Protein AF-A0A261QD41-F1 (afdb_monomer)

Solvent-accessible surface area (backbone atoms only — not comparable to full-atom values): 5517 Å² total; per-residue (Å²): 138,84,75,52,75,64,58,49,49,51,52,51,53,51,52,53,52,51,60,64,46,54,80,79,50,56,74,68,60,43,53,49,51,52,48,50,48,42,26,74,73,70,63,44,74,58,45,73,46,68,43,69,49,98,86,73,41,80,40,83,72,47,71,39,83,55,60,69,65,60,52,55,51,45,37,61,70,62,51,54,56,51,56,62,60,60,67,67,72,79,117

Mean predicted aligned error: 7.79 Å

Structure (mmCIF, N/CA/C/O backbone):
data_AF-A0A261QD41-F1
#
_entry.id   AF-A0A261QD41-F1
#
loop_
_atom_site.group_PDB
_atom_site.id
_atom_site.type_symbol
_atom_site.label_atom_id
_atom_site.label_alt_id
_atom_site.label_comp_id
_atom_site.label_asym_id
_atom_site.label_entity_id
_atom_site.label_seq_id
_atom_site.pdbx_PDB_ins_code
_atom_site.Cartn_x
_atom_site.Cartn_y
_atom_site.Cartn_z
_atom_site.occupancy
_atom_site.B_iso_or_equiv
_atom_site.auth_seq_id
_atom_site.auth_comp_id
_atom_site.auth_asym_id
_atom_site.auth_atom_id
_atom_site.pdbx_PDB_model_num
ATOM 1 N N . MET A 1 1 ? -14.572 17.010 4.125 1.00 57.03 1 MET A N 1
ATOM 2 C CA . MET A 1 1 ? -14.772 16.050 5.227 1.00 57.03 1 MET A CA 1
ATOM 3 C C . MET A 1 1 ? -14.088 16.632 6.454 1.00 57.03 1 MET A C 1
ATOM 5 O O . MET A 1 1 ? -12.909 16.941 6.351 1.00 57.03 1 MET A O 1
ATOM 9 N N . GLN A 1 2 ? -14.817 16.913 7.535 1.00 75.12 2 GLN A N 1
ATOM 10 C CA . GLN A 1 2 ? -14.219 17.334 8.809 1.00 75.12 2 GLN A CA 1
ATOM 11 C C . GLN A 1 2 ? -14.128 16.098 9.698 1.00 75.12 2 GLN A C 1
ATOM 13 O O . GLN A 1 2 ? -15.150 15.460 9.925 1.00 75.12 2 GLN A O 1
ATOM 18 N N . LEU A 1 3 ? -12.917 15.765 10.143 1.00 75.44 3 LEU A N 1
ATOM 19 C CA . LEU A 1 3 ? -12.697 14.682 11.096 1.00 75.44 3 LEU A CA 1
ATOM 20 C C . LEU A 1 3 ? -13.247 15.090 12.462 1.00 75.44 3 LEU A C 1
ATOM 22 O O . LEU A 1 3 ? -13.109 16.242 12.888 1.00 75.44 3 LEU A O 1
ATOM 26 N N . THR A 1 4 ? -13.844 14.139 13.162 1.00 86.31 4 THR A N 1
ATOM 27 C CA . THR A 1 4 ? -14.146 14.271 14.581 1.00 86.31 4 THR A CA 1
ATOM 28 C 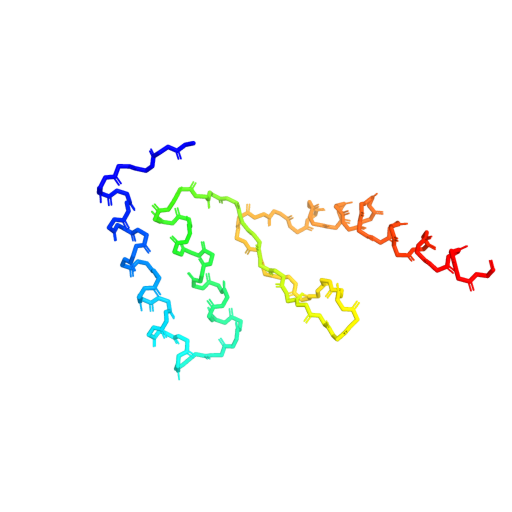C . THR A 1 4 ? -12.846 14.299 15.391 1.00 86.31 4 THR A C 1
ATOM 30 O O . THR A 1 4 ? -11.774 13.898 14.933 1.00 86.31 4 THR A O 1
ATOM 33 N N . LYS A 1 5 ? -12.926 14.779 16.636 1.00 86.56 5 LYS A N 1
ATOM 34 C CA . LYS A 1 5 ? -11.774 14.794 17.550 1.00 86.56 5 LYS A CA 1
ATOM 35 C C . LYS A 1 5 ? -11.216 13.385 17.804 1.00 86.56 5 LYS A C 1
ATOM 37 O O . LYS A 1 5 ? -10.013 13.233 17.978 1.00 86.56 5 LYS A O 1
ATOM 42 N N . GLU A 1 6 ? -12.094 12.389 17.839 1.00 85.69 6 GLU A N 1
ATOM 43 C CA . GLU A 1 6 ? -11.747 10.984 18.047 1.00 85.69 6 GLU A CA 1
ATOM 44 C C . GLU A 1 6 ? -11.021 10.412 16.826 1.00 85.69 6 GLU A C 1
ATOM 46 O O . GLU A 1 6 ? -9.919 9.892 16.961 1.00 85.69 6 GLU A O 1
ATOM 51 N N . GLU A 1 7 ? -11.550 10.631 15.621 1.00 80.19 7 GLU A N 1
ATOM 52 C CA . GLU A 1 7 ? -10.883 10.238 14.371 1.00 80.19 7 GLU A CA 1
ATOM 53 C C . GLU A 1 7 ? -9.507 10.903 14.223 1.00 80.19 7 GLU A C 1
ATOM 55 O O . GLU A 1 7 ? -8.540 10.256 13.828 1.00 80.19 7 GLU A O 1
ATOM 60 N N . TYR A 1 8 ? -9.383 12.183 14.592 1.00 85.06 8 TYR A N 1
ATOM 61 C CA . TYR A 1 8 ? -8.094 12.877 14.579 1.00 85.06 8 TYR A CA 1
ATOM 62 C C . TYR A 1 8 ? -7.083 12.237 15.539 1.00 85.06 8 TYR A C 1
ATOM 64 O O . TYR A 1 8 ? -5.910 12.090 15.199 1.00 85.06 8 TYR A O 1
ATOM 72 N N . TYR A 1 9 ? -7.532 11.848 16.734 1.00 87.62 9 TYR A N 1
ATOM 73 C CA . TYR A 1 9 ? -6.687 11.166 17.709 1.00 87.62 9 TYR A CA 1
ATOM 74 C C . TYR A 1 9 ? -6.217 9.802 17.191 1.00 87.62 9 TYR A C 1
ATOM 76 O O . TYR A 1 9 ? -5.030 9.502 17.268 1.00 87.62 9 TYR A O 1
ATOM 84 N N . HIS A 1 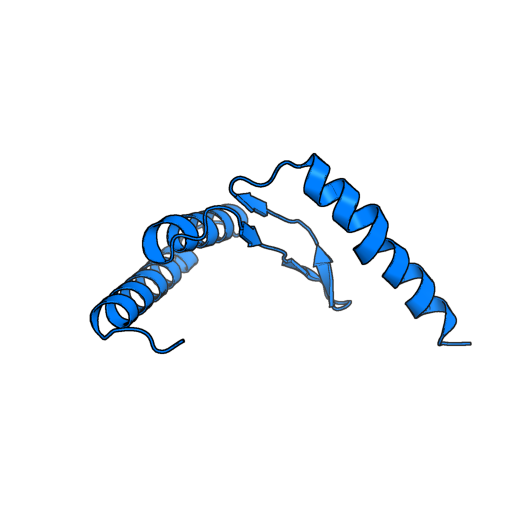10 ? -7.112 9.021 16.584 1.00 83.94 10 HIS A N 1
ATOM 85 C CA . HIS A 1 10 ? -6.763 7.736 15.979 1.00 83.94 10 HIS A CA 1
ATOM 86 C C . HIS A 1 10 ? -5.726 7.871 14.863 1.00 83.94 10 HIS A C 1
ATOM 88 O O . HIS A 1 10 ? -4.750 7.124 14.842 1.00 83.94 10 HIS A O 1
ATOM 94 N N . VAL A 1 11 ? -5.881 8.866 13.985 1.00 83.00 11 VAL A N 1
ATOM 95 C CA . VAL A 1 11 ? -4.884 9.167 12.948 1.00 83.00 11 VAL A CA 1
ATOM 96 C C . VAL A 1 11 ? -3.536 9.534 13.558 1.00 83.00 11 VAL A C 1
ATOM 98 O O . VAL A 1 11 ? -2.506 9.066 13.081 1.00 83.00 11 VAL A O 1
ATOM 101 N N . LEU A 1 12 ? -3.525 10.355 14.610 1.00 86.44 12 LEU A N 1
ATOM 102 C CA . LEU A 1 12 ? -2.285 10.743 15.275 1.00 86.44 12 LEU A CA 1
ATOM 103 C C . LEU A 1 12 ? -1.562 9.524 15.865 1.00 86.44 12 LEU A C 1
ATOM 105 O O . LEU A 1 12 ? -0.377 9.347 15.601 1.00 86.44 12 LEU A O 1
ATOM 109 N N . CYS A 1 13 ? -2.279 8.660 16.590 1.00 87.00 13 CYS A N 1
ATOM 110 C CA . CYS A 1 13 ? -1.711 7.434 17.153 1.00 87.00 13 CYS A CA 1
ATOM 111 C C . CYS A 1 13 ? -1.161 6.499 16.068 1.00 87.00 13 CYS A C 1
ATOM 113 O O . CYS A 1 13 ? -0.052 5.991 16.208 1.00 87.00 13 CYS A O 1
ATOM 115 N N . ALA A 1 14 ? -1.894 6.326 14.967 1.00 83.19 14 ALA A N 1
ATOM 116 C CA . ALA A 1 14 ? -1.455 5.542 13.816 1.00 83.19 14 ALA A CA 1
ATOM 117 C C . ALA A 1 14 ? -0.145 6.077 13.208 1.00 83.19 14 ALA A C 1
ATOM 119 O O . ALA A 1 14 ? 0.770 5.311 12.910 1.00 83.19 14 ALA A O 1
ATOM 120 N N . VAL A 1 15 ? -0.024 7.397 13.046 1.00 84.69 15 VAL A N 1
ATOM 121 C CA . VAL A 1 15 ? 1.194 8.028 12.513 1.00 84.69 15 VAL A CA 1
ATOM 122 C C . VAL A 1 15 ? 2.377 7.864 13.471 1.00 84.69 15 VAL A C 1
ATOM 124 O O . VAL A 1 15 ? 3.485 7.566 13.023 1.00 84.69 15 VAL A O 1
ATOM 127 N N . GLU A 1 16 ? 2.162 8.035 14.777 1.00 86.00 16 GLU A N 1
ATOM 128 C CA . GLU A 1 16 ? 3.198 7.828 15.798 1.00 86.00 16 GLU A CA 1
ATOM 129 C C . GLU A 1 16 ? 3.683 6.372 15.832 1.00 86.00 16 GLU A C 1
ATOM 131 O O . GLU A 1 16 ? 4.891 6.119 15.879 1.00 86.00 16 GLU A O 1
ATOM 136 N N . GLU A 1 17 ? 2.760 5.412 15.746 1.00 83.44 17 GLU A N 1
ATOM 137 C CA . GLU A 1 17 ? 3.080 3.988 15.681 1.00 83.44 17 GLU A CA 1
ATOM 138 C C . GLU A 1 17 ? 3.941 3.670 14.452 1.00 83.44 17 GLU A C 1
ATOM 140 O O . GLU A 1 17 ? 5.018 3.086 14.594 1.00 83.44 17 GLU A O 1
ATOM 145 N N . LEU A 1 18 ? 3.530 4.120 13.263 1.00 84.50 18 LEU A N 1
ATOM 146 C CA . LEU A 1 18 ? 4.284 3.911 12.024 1.00 84.50 18 LEU A CA 1
ATOM 147 C C . LEU A 1 18 ? 5.690 4.522 12.097 1.00 84.50 18 LEU A C 1
ATOM 149 O O . LEU A 1 18 ? 6.669 3.864 11.738 1.00 84.50 18 LEU A O 1
ATOM 153 N N . ALA A 1 19 ? 5.821 5.740 12.629 1.00 83.25 19 ALA A N 1
ATOM 154 C CA . ALA A 1 19 ? 7.120 6.390 12.798 1.00 83.25 19 ALA A CA 1
ATOM 155 C C . ALA A 1 19 ? 8.057 5.589 13.722 1.00 83.25 19 ALA A C 1
ATOM 157 O O . ALA A 1 19 ? 9.258 5.496 13.463 1.00 83.25 19 ALA A O 1
ATOM 158 N N . SER A 1 20 ? 7.515 4.969 14.776 1.00 81.00 20 SER A N 1
ATOM 159 C CA . SER A 1 20 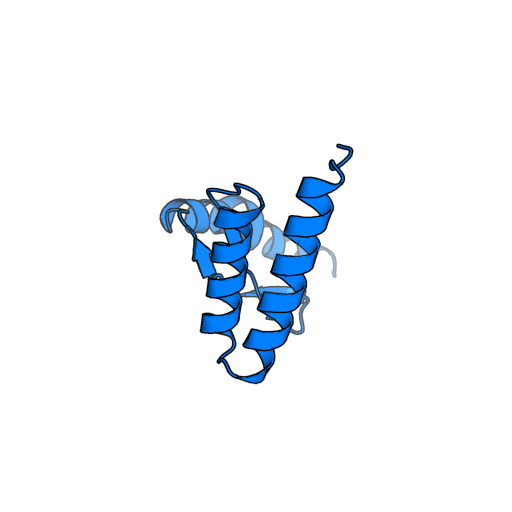? 8.300 4.132 15.690 1.00 81.00 20 SER A CA 1
ATOM 160 C C . SER A 1 20 ? 8.788 2.828 15.040 1.00 81.00 20 SER A C 1
ATOM 162 O O . SER A 1 20 ? 9.917 2.395 15.292 1.00 81.00 20 SER A O 1
ATOM 164 N N . LYS A 1 21 ? 7.975 2.224 14.161 1.00 75.25 21 LYS A N 1
ATOM 165 C CA . LYS A 1 21 ? 8.306 0.976 13.455 1.00 75.25 21 LYS A CA 1
ATOM 166 C C . LYS A 1 21 ? 9.286 1.187 12.302 1.00 75.25 21 LYS A C 1
ATOM 168 O O . LYS A 1 21 ? 10.116 0.313 12.042 1.00 75.25 21 LYS A O 1
ATOM 173 N N . GLN A 1 22 ? 9.272 2.364 11.671 1.00 75.94 22 GLN A N 1
ATOM 174 C CA . GLN A 1 22 ? 10.192 2.715 10.583 1.00 75.94 22 GLN A CA 1
ATOM 175 C C . GLN A 1 22 ? 11.672 2.542 10.970 1.00 75.94 22 GLN A C 1
ATOM 177 O O . GLN A 1 22 ? 12.492 2.174 10.133 1.00 75.94 22 GLN A O 1
ATOM 182 N N . MET A 1 23 ? 12.037 2.792 12.232 1.00 68.31 23 MET A N 1
ATOM 183 C CA . MET A 1 23 ? 13.438 2.738 12.671 1.00 68.31 23 MET A CA 1
ATOM 184 C C . MET A 1 23 ? 14.007 1.312 12.775 1.00 68.31 23 MET A C 1
ATOM 186 O O . MET A 1 23 ? 15.222 1.168 12.893 1.00 68.31 23 MET A O 1
ATOM 190 N N . ASN A 1 24 ? 13.165 0.270 12.732 1.00 71.06 24 ASN A N 1
ATOM 191 C CA . ASN A 1 24 ? 13.558 -1.108 13.056 1.00 71.06 24 ASN A CA 1
ATOM 192 C C . ASN A 1 24 ? 13.166 -2.157 11.999 1.00 71.06 24 ASN A C 1
ATOM 194 O O . ASN A 1 24 ? 13.382 -3.347 12.226 1.00 71.06 24 ASN A O 1
ATOM 198 N N . THR A 1 25 ? 12.587 -1.752 10.868 1.00 77.06 25 THR A N 1
ATOM 199 C CA . THR A 1 25 ? 12.030 -2.667 9.857 1.00 77.06 25 THR A CA 1
ATOM 200 C C . THR A 1 25 ? 12.636 -2.415 8.477 1.00 77.06 25 THR A C 1
ATOM 202 O O . THR A 1 25 ? 13.137 -1.327 8.187 1.00 77.06 25 THR A O 1
ATOM 205 N N . ASP A 1 26 ? 12.639 -3.431 7.611 1.00 88.81 26 ASP A N 1
ATOM 206 C CA . ASP A 1 26 ? 12.946 -3.213 6.199 1.00 88.81 26 ASP A CA 1
ATOM 207 C C . ASP A 1 26 ? 11.811 -2.453 5.500 1.00 88.81 26 ASP A C 1
ATOM 209 O O . ASP A 1 26 ? 10.662 -2.424 5.946 1.00 88.81 26 ASP A O 1
ATOM 213 N N . ILE A 1 27 ? 12.143 -1.851 4.359 1.00 88.06 27 ILE A N 1
ATOM 214 C CA . ILE A 1 27 ? 11.238 -0.968 3.626 1.00 88.06 27 ILE A CA 1
ATOM 215 C C . ILE A 1 27 ? 9.927 -1.645 3.204 1.00 88.06 27 ILE A C 1
ATOM 217 O O . ILE A 1 27 ? 8.894 -0.982 3.188 1.00 88.06 27 ILE A O 1
ATOM 221 N N . ASN A 1 28 ? 9.927 -2.939 2.873 1.00 91.06 28 ASN A N 1
ATOM 222 C CA . ASN A 1 28 ? 8.714 -3.618 2.411 1.00 91.06 28 ASN A CA 1
ATOM 223 C C . ASN A 1 28 ? 7.799 -3.985 3.578 1.00 91.06 28 ASN A C 1
ATOM 225 O O . ASN A 1 28 ? 6.582 -3.821 3.465 1.00 91.06 28 ASN A O 1
ATOM 229 N N . ASN A 1 29 ? 8.374 -4.399 4.707 1.00 90.69 29 ASN A N 1
ATOM 230 C CA . ASN A 1 29 ? 7.616 -4.602 5.936 1.00 90.69 29 ASN A CA 1
ATOM 231 C C . ASN A 1 29 ? 6.992 -3.290 6.419 1.00 90.69 29 ASN A C 1
ATOM 233 O O . ASN A 1 29 ? 5.779 -3.243 6.606 1.00 90.69 29 ASN A O 1
ATOM 237 N N . TYR A 1 30 ? 7.760 -2.196 6.471 1.00 90.94 30 TYR A N 1
ATOM 238 C CA . TYR A 1 30 ? 7.223 -0.876 6.821 1.00 90.94 30 TYR A CA 1
ATOM 239 C C . TYR A 1 30 ? 6.043 -0.467 5.926 1.00 90.94 30 TYR A C 1
ATOM 241 O O . TYR A 1 30 ? 4.995 -0.039 6.400 1.00 90.94 30 TYR A O 1
ATOM 249 N N . ARG A 1 31 ? 6.183 -0.621 4.606 1.00 92.94 31 ARG A N 1
ATOM 250 C CA . ARG A 1 31 ? 5.118 -0.280 3.648 1.00 92.94 31 ARG A CA 1
ATOM 251 C C . ARG A 1 31 ? 3.867 -1.136 3.830 1.00 92.94 31 ARG A C 1
ATOM 253 O O . ARG A 1 31 ? 2.770 -0.623 3.638 1.00 92.94 31 ARG A O 1
ATOM 260 N N . THR A 1 32 ? 4.029 -2.407 4.189 1.00 93.00 32 THR A N 1
ATOM 261 C CA . THR A 1 32 ? 2.907 -3.310 4.483 1.00 93.00 32 THR A CA 1
ATOM 262 C C . THR A 1 32 ? 2.169 -2.844 5.734 1.00 93.00 32 THR A C 1
ATOM 264 O O . THR A 1 32 ? 0.958 -2.645 5.679 1.00 93.00 32 THR A O 1
ATOM 267 N N . GLU A 1 33 ? 2.900 -2.533 6.806 1.00 90.88 33 GLU A N 1
ATOM 268 C CA . GLU A 1 33 ? 2.328 -1.999 8.047 1.00 90.88 33 GLU A CA 1
ATOM 269 C C . GLU A 1 33 ? 1.580 -0.678 7.819 1.00 90.88 33 GLU A C 1
ATOM 271 O O . GLU A 1 33 ? 0.507 -0.471 8.380 1.00 90.88 33 GLU A O 1
ATOM 276 N N . VAL A 1 34 ? 2.095 0.212 6.959 1.00 91.12 34 VAL A N 1
ATOM 277 C CA . VAL A 1 34 ? 1.376 1.441 6.578 1.00 91.12 34 VAL A CA 1
ATOM 278 C C . VAL A 1 34 ? 0.007 1.107 5.986 1.00 91.12 34 VAL A C 1
ATOM 280 O O . VAL A 1 34 ? -0.989 1.720 6.368 1.00 91.12 34 VAL A O 1
ATOM 283 N N . LEU A 1 35 ? -0.066 0.153 5.055 1.00 93.12 35 LEU A N 1
ATOM 284 C CA . LEU A 1 35 ? -1.336 -0.220 4.433 1.00 93.12 35 LEU A CA 1
ATOM 285 C C . LEU A 1 35 ? -2.299 -0.849 5.447 1.00 93.12 35 LEU A C 1
ATOM 287 O O . LEU A 1 35 ? -3.484 -0.512 5.433 1.00 93.12 35 LEU A O 1
ATOM 291 N N . GLU A 1 36 ? -1.798 -1.709 6.335 1.00 91.50 36 GLU A N 1
ATOM 292 C CA . GLU A 1 36 ? -2.583 -2.334 7.406 1.00 91.50 36 GLU A CA 1
ATOM 293 C C . GLU A 1 36 ? -3.170 -1.283 8.353 1.00 91.50 36 GLU A C 1
ATOM 295 O O . GLU A 1 36 ? -4.382 -1.250 8.560 1.00 91.50 36 GLU A O 1
ATOM 300 N N . VAL A 1 37 ? -2.353 -0.340 8.829 1.00 88.00 37 VAL A N 1
ATOM 301 C CA . VAL A 1 37 ? -2.799 0.747 9.712 1.00 88.00 37 VAL A CA 1
ATOM 302 C C . VAL A 1 37 ? -3.849 1.628 9.032 1.00 88.00 37 VAL A C 1
ATOM 304 O O . VAL A 1 37 ? -4.833 2.011 9.667 1.00 88.00 37 VAL A O 1
ATOM 307 N N . LEU A 1 38 ? -3.694 1.939 7.741 1.00 86.06 38 LEU A N 1
ATOM 308 C CA . LEU A 1 38 ? -4.708 2.680 6.981 1.00 86.06 38 LEU A CA 1
ATOM 309 C C . LEU A 1 38 ? -6.022 1.893 6.857 1.00 86.06 38 LEU A C 1
ATOM 311 O O . LEU A 1 38 ? -7.101 2.485 6.923 1.00 86.06 38 LEU A O 1
ATOM 315 N N . CYS A 1 39 ? -5.954 0.573 6.697 1.00 89.81 39 CYS A N 1
ATOM 316 C CA . CYS A 1 39 ? -7.136 -0.281 6.668 1.00 89.81 39 CYS A CA 1
ATOM 317 C C . CYS A 1 39 ? -7.838 -0.314 8.032 1.00 89.81 39 CYS A C 1
ATOM 319 O O . CYS A 1 39 ? -9.046 -0.096 8.102 1.00 89.81 39 CYS A O 1
ATOM 321 N N . GLU A 1 40 ? -7.094 -0.537 9.113 1.00 87.00 40 GLU A N 1
ATOM 322 C CA . GLU A 1 40 ? -7.635 -0.668 10.470 1.00 87.00 40 GLU A CA 1
ATOM 323 C C . GLU A 1 40 ? -8.143 0.663 11.037 1.00 87.00 40 GLU A C 1
ATOM 325 O O . GLU A 1 40 ? -9.214 0.716 11.639 1.00 87.00 40 GLU A O 1
ATOM 330 N N . THR A 1 41 ? -7.400 1.748 10.818 1.00 82.12 41 THR A N 1
ATOM 331 C CA . THR A 1 41 ? -7.674 3.056 11.434 1.00 82.12 41 THR A CA 1
ATOM 332 C C . THR A 1 41 ? -8.648 3.890 10.613 1.00 82.12 41 THR A C 1
ATOM 334 O O . THR A 1 41 ? -9.494 4.588 11.167 1.00 82.12 41 THR A O 1
ATOM 337 N N . LEU A 1 42 ? -8.516 3.854 9.283 1.00 79.81 42 LEU A N 1
ATOM 338 C CA . LEU A 1 42 ? -9.286 4.709 8.375 1.00 79.81 42 LEU A CA 1
ATOM 339 C C . LEU A 1 42 ? -10.328 3.936 7.560 1.00 79.81 42 LEU A C 1
ATOM 341 O O . LEU A 1 42 ? -11.088 4.546 6.808 1.00 79.81 42 LEU A O 1
ATOM 345 N N . GLY A 1 43 ? -10.385 2.609 7.699 1.00 84.00 43 GLY A N 1
ATOM 346 C CA . GLY A 1 43 ? -11.357 1.771 6.998 1.00 84.00 43 GLY A CA 1
ATOM 347 C C . GLY A 1 43 ? -11.086 1.628 5.499 1.00 84.00 43 GLY A C 1
ATOM 348 O O . GLY A 1 43 ? -11.977 1.207 4.758 1.00 84.00 43 GLY A O 1
ATOM 349 N N . PHE A 1 44 ? -9.885 1.976 5.021 1.00 86.81 44 PHE A N 1
ATOM 350 C CA . PHE A 1 44 ? -9.519 1.798 3.616 1.00 86.81 44 PHE A CA 1
ATOM 351 C C . PHE A 1 44 ? -9.274 0.320 3.314 1.00 86.81 44 PHE A C 1
ATOM 353 O O . PHE A 1 44 ? -8.164 -0.183 3.446 1.00 86.81 44 PHE A O 1
ATOM 360 N N . GLN A 1 45 ? -10.331 -0.371 2.888 1.00 92.69 45 GLN A N 1
ATOM 361 C CA . GLN A 1 45 ? -10.300 -1.819 2.668 1.00 92.69 45 GLN A CA 1
ATOM 362 C C . GLN A 1 45 ? -9.397 -2.256 1.515 1.00 92.69 45 GLN A C 1
ATOM 364 O O . GLN A 1 45 ? -8.983 -3.410 1.491 1.00 92.69 45 GLN A O 1
ATOM 369 N N . GLN A 1 46 ? -9.115 -1.359 0.569 1.00 94.75 46 GLN A N 1
ATOM 370 C CA . GLN A 1 46 ? -8.249 -1.594 -0.581 1.00 94.75 46 GLN A CA 1
ATOM 371 C C . GLN A 1 46 ? -7.270 -0.438 -0.702 1.00 94.75 46 GLN A C 1
ATOM 373 O O . GLN A 1 46 ? -7.676 0.724 -0.787 1.00 94.75 46 GLN A O 1
ATOM 378 N N . SER A 1 47 ? -5.982 -0.750 -0.713 1.00 94.31 47 SER A N 1
ATOM 379 C CA . SER A 1 47 ? -4.938 0.263 -0.757 1.00 94.31 47 SER A CA 1
ATOM 380 C C . SER A 1 47 ? -3.681 -0.276 -1.430 1.00 94.31 47 SER A C 1
ATOM 382 O O . SER A 1 47 ? -3.462 -1.483 -1.548 1.00 94.31 47 SER A O 1
ATOM 384 N N . LEU A 1 48 ? -2.870 0.645 -1.940 1.00 95.00 48 LEU A N 1
ATOM 385 C CA . LEU A 1 48 ? -1.602 0.337 -2.581 1.00 95.00 48 LEU A CA 1
ATOM 386 C C . LEU A 1 48 ? -0.551 1.352 -2.152 1.00 95.00 48 LEU A C 1
ATOM 388 O O . LEU A 1 48 ? -0.866 2.510 -1.870 1.00 95.00 48 LEU A O 1
ATOM 392 N N . PHE A 1 49 ? 0.700 0.914 -2.136 1.00 95.12 49 PHE A N 1
ATOM 393 C CA . PHE A 1 49 ? 1.852 1.756 -1.855 1.00 95.12 49 PHE A CA 1
ATOM 394 C C . PHE A 1 49 ? 2.824 1.633 -3.021 1.00 95.12 49 PHE A C 1
ATOM 396 O O . PHE A 1 49 ? 3.343 0.544 -3.246 1.00 95.12 49 PHE A O 1
ATOM 403 N N . TRP A 1 50 ? 3.132 2.727 -3.717 1.00 94.38 50 TRP A N 1
ATOM 404 C CA . TRP A 1 50 ? 4.210 2.776 -4.714 1.00 94.38 50 TRP A CA 1
ATOM 405 C C . TRP A 1 50 ? 5.461 3.432 -4.138 1.00 94.38 50 TRP A C 1
ATOM 407 O O . TRP A 1 50 ? 5.366 4.366 -3.342 1.00 94.38 50 TRP A O 1
ATOM 417 N N . LEU A 1 51 ? 6.629 2.978 -4.582 1.00 93.81 51 LEU A N 1
ATOM 418 C CA . LEU A 1 51 ? 7.847 3.773 -4.482 1.00 93.81 51 LEU A CA 1
ATOM 419 C C . LEU A 1 51 ? 7.958 4.699 -5.690 1.00 93.81 51 LEU A C 1
ATOM 421 O O . LEU A 1 51 ? 7.294 4.498 -6.705 1.00 93.81 51 LEU A O 1
ATOM 425 N N . VAL A 1 52 ? 8.798 5.720 -5.562 1.00 92.69 52 VAL A N 1
ATOM 426 C CA . VAL A 1 52 ? 9.103 6.656 -6.641 1.00 92.69 52 VAL A CA 1
ATOM 427 C C . VAL A 1 52 ? 10.594 6.569 -6.933 1.00 92.69 52 VAL A C 1
ATOM 429 O O . VAL A 1 52 ? 11.401 6.724 -6.018 1.00 92.69 52 VAL A O 1
ATOM 432 N N . ASP A 1 53 ? 10.949 6.306 -8.187 1.00 92.81 53 ASP A N 1
ATOM 433 C CA . ASP A 1 53 ? 12.340 6.290 -8.636 1.00 92.81 53 ASP A CA 1
ATOM 434 C C . ASP A 1 53 ? 12.881 7.708 -8.910 1.00 92.81 53 ASP A C 1
ATOM 436 O O . ASP A 1 53 ? 12.181 8.720 -8.797 1.00 92.81 53 ASP A O 1
ATOM 440 N N . GLU A 1 54 ? 14.151 7.796 -9.303 1.00 94.25 54 GLU A N 1
ATOM 441 C CA . GLU A 1 54 ? 14.820 9.067 -9.614 1.00 94.25 54 GLU A CA 1
ATOM 442 C C . GLU A 1 54 ? 14.176 9.823 -10.792 1.00 94.25 54 GLU A C 1
ATOM 444 O O . GLU A 1 54 ? 14.219 11.053 -10.851 1.00 94.25 54 GLU A O 1
ATOM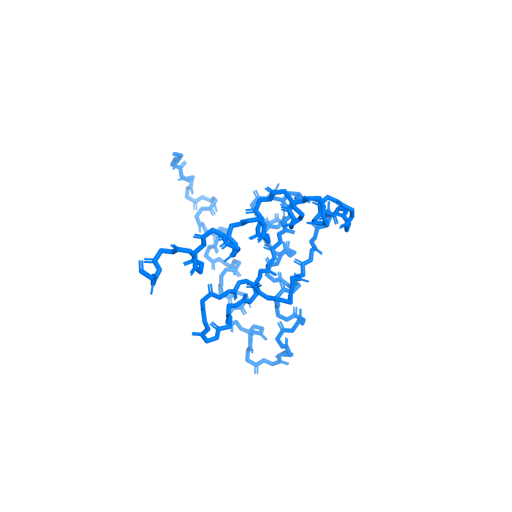 449 N N . ASN A 1 55 ? 13.508 9.102 -11.696 1.00 91.06 55 ASN A N 1
ATOM 450 C CA . ASN A 1 55 ? 12.787 9.646 -12.847 1.00 91.06 55 ASN A CA 1
ATOM 451 C C . ASN A 1 55 ? 11.330 10.006 -12.512 1.00 91.06 55 ASN A C 1
ATOM 453 O O . ASN A 1 55 ? 10.519 10.246 -13.415 1.00 91.06 55 ASN A O 1
ATOM 457 N N . LYS A 1 56 ? 10.986 10.045 -11.218 1.00 87.94 56 LYS A N 1
ATOM 458 C CA . LYS A 1 56 ? 9.636 10.293 -10.699 1.00 87.94 56 LYS A CA 1
ATOM 459 C C . LYS A 1 56 ? 8.609 9.263 -11.179 1.00 87.94 56 LYS A C 1
ATOM 461 O O . LYS A 1 56 ? 7.418 9.570 -11.261 1.00 87.94 56 LYS A O 1
ATOM 466 N N . GLN A 1 57 ? 9.057 8.055 -11.507 1.00 88.75 57 GLN A N 1
ATOM 467 C CA . GLN A 1 57 ? 8.199 6.950 -11.905 1.00 88.75 57 GLN A CA 1
ATOM 468 C C . GLN A 1 57 ? 7.801 6.122 -10.692 1.00 88.75 57 GLN A C 1
ATOM 470 O O . GLN A 1 57 ? 8.599 5.879 -9.793 1.00 88.75 57 GLN A O 1
ATOM 475 N N . LEU A 1 58 ? 6.552 5.669 -10.694 1.00 90.75 58 LEU A N 1
ATOM 476 C CA . LEU A 1 58 ? 6.031 4.719 -9.732 1.00 90.75 58 LEU A CA 1
ATOM 477 C C . LEU A 1 58 ? 6.645 3.342 -10.013 1.00 90.75 58 LEU A C 1
ATOM 479 O O . LEU A 1 58 ? 6.565 2.843 -11.140 1.00 90.75 58 LEU A O 1
ATOM 483 N N . ILE A 1 59 ? 7.265 2.752 -8.994 1.00 91.50 59 ILE A N 1
ATOM 484 C CA . ILE A 1 59 ? 7.915 1.438 -9.051 1.00 91.50 59 ILE A CA 1
ATOM 485 C C . ILE A 1 59 ? 7.592 0.584 -7.813 1.00 91.50 59 ILE A C 1
ATOM 487 O O . ILE A 1 59 ? 7.167 1.097 -6.774 1.00 91.50 59 ILE A O 1
ATOM 491 N N . ASP A 1 60 ? 7.792 -0.728 -7.945 1.00 93.12 60 ASP A N 1
ATOM 492 C CA . ASP A 1 60 ? 7.717 -1.739 -6.880 1.00 93.12 60 ASP A CA 1
ATOM 493 C C . ASP A 1 60 ? 6.469 -1.671 -5.987 1.00 93.12 60 ASP A C 1
ATOM 495 O O . ASP A 1 60 ? 6.613 -1.497 -4.780 1.00 93.12 60 ASP A O 1
ATOM 499 N N . PRO A 1 61 ? 5.242 -1.801 -6.516 1.00 94.50 61 PRO A N 1
ATOM 500 C CA . PRO A 1 61 ? 4.015 -1.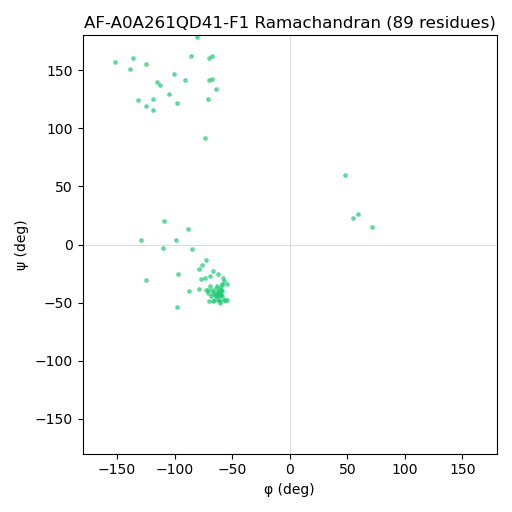647 -5.739 1.00 94.50 61 PRO A 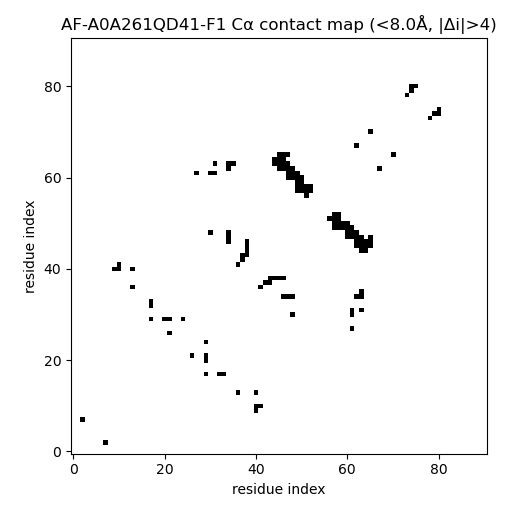CA 1
ATOM 501 C C . PRO A 1 61 ? 3.834 -2.759 -4.696 1.00 94.50 61 PRO A C 1
ATOM 503 O O . PRO A 1 61 ? 4.104 -3.927 -4.963 1.00 94.50 61 PRO A O 1
ATOM 506 N N . ILE A 1 62 ? 3.303 -2.400 -3.524 1.00 95.69 62 ILE A N 1
ATOM 507 C CA . ILE A 1 62 ? 2.747 -3.346 -2.543 1.00 95.69 62 ILE A CA 1
ATOM 508 C C . ILE A 1 62 ? 1.241 -3.112 -2.469 1.00 95.69 62 ILE A C 1
ATOM 510 O O . ILE A 1 62 ? 0.789 -1.964 -2.481 1.00 95.69 62 ILE A O 1
ATOM 514 N N . LEU A 1 63 ? 0.479 -4.202 -2.431 1.00 95.44 63 LEU A N 1
ATOM 515 C CA . LEU A 1 63 ? -0.978 -4.207 -2.492 1.00 95.44 63 LEU A CA 1
ATOM 516 C C . LEU A 1 63 ? -1.557 -4.746 -1.188 1.00 95.44 63 LEU A C 1
ATOM 518 O O . LEU A 1 63 ? -1.082 -5.757 -0.674 1.00 95.44 63 LEU A O 1
ATOM 522 N N . LEU A 1 64 ? -2.633 -4.122 -0.719 1.00 96.12 64 LEU A N 1
ATOM 523 C CA . LEU A 1 64 ? -3.487 -4.653 0.333 1.00 96.12 64 LEU A CA 1
ATOM 524 C C . LEU A 1 64 ? -4.898 -4.836 -0.229 1.00 96.12 64 LEU A C 1
ATOM 526 O O . LEU A 1 64 ? -5.551 -3.866 -0.618 1.00 96.12 64 LEU A O 1
ATOM 530 N N . ASN A 1 65 ? -5.351 -6.092 -0.288 1.00 94.56 65 ASN A N 1
ATOM 531 C CA . ASN A 1 65 ? -6.680 -6.503 -0.768 1.00 94.56 65 ASN A CA 1
ATOM 532 C C . ASN A 1 65 ? -7.055 -6.014 -2.183 1.00 94.56 65 ASN A C 1
ATOM 534 O O . ASN A 1 65 ? -8.236 -5.931 -2.527 1.00 94.56 65 ASN A O 1
ATOM 538 N N . ILE A 1 66 ? -6.061 -5.700 -3.013 1.00 94.94 66 ILE A N 1
ATOM 539 C CA . ILE A 1 66 ? -6.239 -5.419 -4.438 1.00 94.94 66 ILE A CA 1
ATOM 540 C C . ILE A 1 66 ? -5.752 -6.635 -5.216 1.00 94.94 66 ILE A C 1
ATOM 542 O O . ILE A 1 66 ? -4.640 -7.117 -5.002 1.00 94.94 66 ILE A O 1
ATOM 546 N N . GLU A 1 67 ? -6.581 -7.123 -6.134 1.00 94.12 67 GLU A N 1
ATOM 547 C CA . GLU A 1 67 ? -6.190 -8.198 -7.037 1.00 94.12 67 GLU A CA 1
ATOM 548 C C . GLU A 1 67 ? -5.056 -7.738 -7.959 1.00 94.12 67 GLU A C 1
ATOM 550 O O . GLU A 1 67 ? -5.122 -6.677 -8.582 1.00 94.12 67 GLU A O 1
ATOM 555 N N . GLU A 1 68 ? -4.026 -8.570 -8.103 1.00 90.31 68 GLU A N 1
ATOM 556 C CA . GLU A 1 68 ? -2.873 -8.273 -8.961 1.00 90.31 68 GLU A CA 1
ATOM 557 C C . GLU A 1 68 ? -3.291 -8.006 -10.421 1.00 90.31 68 GLU A C 1
ATOM 559 O O . GLU A 1 68 ? -2.679 -7.199 -11.122 1.00 90.31 68 GLU A O 1
ATOM 564 N N . GLN A 1 69 ? -4.369 -8.650 -10.881 1.00 93.75 69 GLN A N 1
ATOM 565 C CA . GLN A 1 69 ? -4.930 -8.440 -12.215 1.00 93.75 69 GLN A CA 1
ATOM 566 C C . GLN A 1 69 ? -5.428 -7.001 -12.417 1.00 93.75 69 GLN A C 1
ATOM 568 O O . GLN A 1 69 ? -5.161 -6.408 -13.462 1.00 93.75 69 GLN A O 1
ATOM 573 N N . THR A 1 70 ? -6.072 -6.413 -11.408 1.00 93.19 70 THR A N 1
ATOM 574 C CA . THR A 1 70 ? -6.541 -5.020 -11.439 1.00 93.19 70 THR A CA 1
ATOM 575 C C . THR A 1 70 ? -5.378 -4.052 -11.622 1.00 93.19 70 THR A C 1
ATOM 577 O O . THR A 1 70 ? -5.465 -3.114 -12.416 1.00 93.19 70 THR A O 1
ATOM 580 N N . LEU A 1 71 ? -4.257 -4.298 -10.936 1.00 92.00 71 LEU A N 1
ATOM 581 C CA . LEU A 1 71 ? -3.050 -3.492 -11.102 1.00 92.00 71 LEU A CA 1
ATOM 582 C C . LEU A 1 71 ? -2.476 -3.624 -12.521 1.00 92.00 71 LEU A C 1
ATOM 584 O O . LEU A 1 71 ? -2.157 -2.618 -13.147 1.00 92.00 71 LEU A O 1
ATOM 588 N N . LYS A 1 72 ? -2.407 -4.845 -13.064 1.00 91.25 72 LYS A N 1
ATOM 589 C CA . LYS A 1 72 ? -1.919 -5.092 -14.434 1.00 91.25 72 LYS A CA 1
ATOM 590 C C . LYS A 1 72 ? -2.756 -4.373 -15.490 1.00 91.25 72 LYS A C 1
ATOM 592 O O . LYS A 1 72 ? -2.215 -3.869 -16.474 1.00 91.25 72 LYS A O 1
ATOM 597 N N . GLU A 1 73 ? -4.071 -4.340 -15.311 1.00 93.25 73 GLU A N 1
ATOM 598 C CA . GLU A 1 73 ? -4.976 -3.602 -16.192 1.00 93.25 73 GLU A CA 1
ATOM 599 C C . GLU A 1 73 ? -4.784 -2.094 -16.057 1.00 93.25 73 GLU A C 1
ATOM 601 O O . GLU A 1 73 ? -4.669 -1.404 -17.072 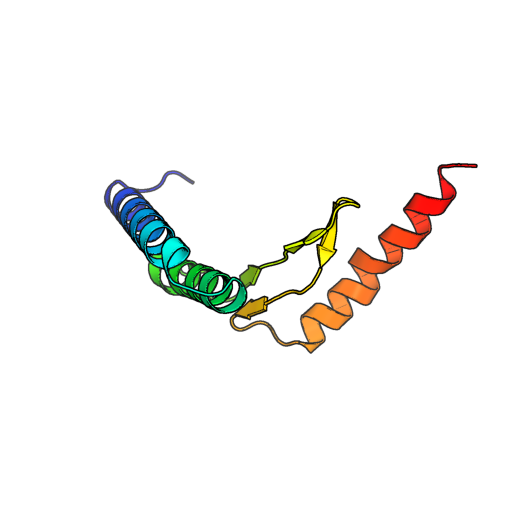1.00 93.25 73 GLU A O 1
ATOM 606 N N . TYR A 1 74 ? -4.673 -1.593 -14.823 1.00 90.38 74 TYR A N 1
ATOM 607 C CA . TYR A 1 74 ? -4.373 -0.187 -14.578 1.00 90.38 74 TYR A CA 1
ATOM 608 C C . TYR A 1 74 ? -3.071 0.234 -15.269 1.00 90.38 74 TYR A C 1
ATOM 610 O O . TYR A 1 74 ? -3.040 1.227 -16.004 1.00 90.38 74 TYR A O 1
ATOM 618 N N . ASP A 1 75 ? -2.018 -0.565 -15.103 1.00 89.19 75 ASP A N 1
ATOM 619 C CA . ASP A 1 75 ? -0.720 -0.286 -15.697 1.00 89.19 75 ASP A CA 1
ATOM 620 C C . ASP A 1 75 ? -0.789 -0.275 -17.223 1.00 89.19 75 ASP A C 1
ATOM 622 O O . ASP A 1 75 ? -0.264 0.640 -17.860 1.00 89.19 75 ASP A O 1
ATOM 626 N N . ARG A 1 76 ? -1.495 -1.246 -17.816 1.00 88.62 76 ARG A N 1
ATOM 627 C CA . ARG A 1 76 ? -1.660 -1.361 -19.269 1.00 88.62 76 ARG A CA 1
ATOM 628 C C . ARG A 1 76 ? -2.386 -0.172 -19.884 1.00 88.62 76 ARG A C 1
ATOM 630 O O . ARG A 1 76 ? -1.990 0.250 -20.963 1.00 88.62 76 ARG A O 1
ATOM 637 N N . TYR A 1 77 ? -3.463 0.302 -19.261 1.00 88.19 77 TYR A N 1
ATOM 638 C CA . TYR A 1 77 ? -4.358 1.284 -19.881 1.00 88.19 77 TYR A CA 1
ATOM 639 C C . TYR A 1 77 ? -4.080 2.728 -19.468 1.00 88.19 77 TYR A C 1
ATOM 641 O O . TYR A 1 77 ? -4.415 3.649 -20.212 1.00 88.19 77 TYR A O 1
ATOM 649 N N . PHE A 1 78 ? -3.496 2.947 -18.289 1.00 84.81 78 PHE A N 1
ATOM 650 C CA . PHE A 1 78 ? -3.396 4.289 -17.713 1.00 84.81 78 PHE A CA 1
ATOM 651 C C . PHE A 1 78 ? -1.974 4.705 -17.366 1.00 84.81 78 PHE A C 1
ATOM 653 O O . PHE A 1 78 ? -1.678 5.899 -17.434 1.00 84.81 78 PHE A O 1
ATOM 660 N N . TYR A 1 79 ? -1.094 3.771 -17.000 1.00 81.19 79 TYR A N 1
ATOM 661 C CA . TYR A 1 79 ? 0.241 4.125 -16.520 1.00 81.19 79 TYR A CA 1
ATOM 662 C C . TYR A 1 79 ? 1.318 4.018 -17.608 1.00 81.19 79 TYR A C 1
ATOM 664 O O . TYR A 1 79 ? 2.001 5.002 -17.894 1.00 81.19 79 TYR A O 1
ATOM 672 N N . LEU A 1 80 ? 1.433 2.868 -18.276 1.00 75.19 80 LEU A N 1
ATOM 673 C CA . LEU A 1 80 ? 2.419 2.649 -19.338 1.00 75.19 80 LEU A CA 1
ATOM 674 C C . LEU A 1 80 ? 2.065 3.406 -20.619 1.00 75.19 80 LEU A C 1
ATOM 676 O O . LEU A 1 80 ? 2.948 4.018 -21.213 1.00 75.19 80 LEU A O 1
ATOM 680 N N . SER A 1 81 ? 0.782 3.472 -20.991 1.00 61.31 81 SER A N 1
ATOM 681 C CA . SER A 1 81 ? 0.338 4.259 -22.153 1.00 61.31 81 SER A CA 1
ATOM 682 C C . SER A 1 81 ? 0.717 5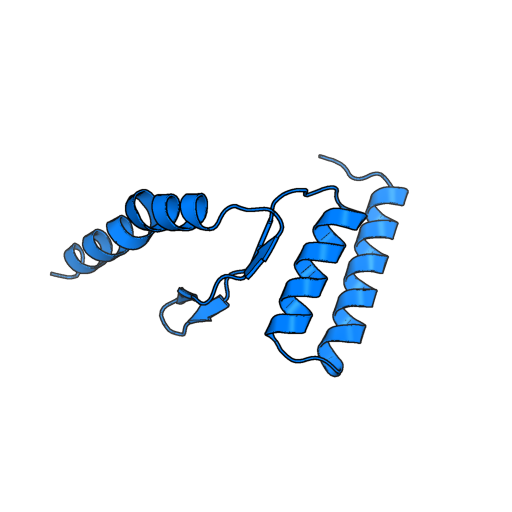.740 -22.038 1.00 61.31 81 SER A C 1
ATOM 684 O O . SER A 1 81 ? 0.976 6.395 -23.039 1.00 61.31 81 SER A O 1
ATOM 686 N N . ARG A 1 82 ? 0.816 6.276 -20.812 1.00 57.47 82 ARG A N 1
ATOM 687 C CA . ARG A 1 82 ? 1.241 7.663 -20.571 1.00 57.47 82 ARG A CA 1
ATOM 688 C C . ARG A 1 82 ? 2.754 7.880 -20.662 1.00 57.47 82 ARG A C 1
ATOM 690 O O . ARG A 1 82 ? 3.156 9.022 -20.870 1.00 57.47 82 ARG A O 1
ATOM 697 N N . ARG A 1 83 ? 3.585 6.837 -20.517 1.00 58.12 83 ARG A N 1
ATOM 698 C CA . ARG A 1 83 ? 5.049 6.951 -20.682 1.00 58.12 83 ARG A CA 1
ATOM 699 C C . ARG A 1 83 ? 5.434 7.167 -22.146 1.00 58.12 83 ARG A C 1
ATOM 701 O O . ARG A 1 83 ? 6.325 7.964 -22.434 1.00 58.12 83 ARG A O 1
ATOM 708 N N . GLU A 1 84 ? 4.743 6.497 -23.063 1.00 55.94 84 GLU A N 1
ATOM 709 C CA . GLU A 1 84 ? 4.997 6.619 -24.505 1.00 55.94 84 GLU A CA 1
ATOM 710 C C . GLU A 1 84 ? 4.632 8.022 -25.025 1.00 55.94 84 GLU A C 1
ATOM 712 O O . GLU A 1 84 ? 5.407 8.627 -25.767 1.00 55.94 84 GLU A O 1
ATOM 717 N N . ASP A 1 85 ? 3.536 8.608 -24.534 1.00 54.50 85 ASP A N 1
ATOM 718 C CA . ASP A 1 85 ? 3.117 9.970 -24.898 1.00 54.50 85 ASP A CA 1
ATOM 719 C C . ASP A 1 85 ? 4.039 11.077 -24.347 1.00 54.50 85 ASP A C 1
ATOM 721 O O . ASP A 1 85 ? 4.134 12.158 -24.936 1.00 54.50 85 ASP A O 1
ATOM 725 N N . SER A 1 86 ? 4.731 10.846 -23.223 1.00 53.72 86 SER A N 1
ATOM 726 C CA . SER A 1 86 ? 5.682 11.823 -22.667 1.00 53.72 86 SER A CA 1
ATOM 727 C C . SER A 1 86 ? 6.991 11.925 -23.453 1.00 53.72 86 SER A C 1
ATOM 729 O O . SER A 1 86 ? 7.563 13.010 -23.508 1.00 53.72 86 SER A O 1
ATOM 731 N N . HIS A 1 87 ? 7.434 10.853 -24.119 1.00 50.00 87 HIS A N 1
ATOM 732 C CA . HIS A 1 87 ? 8.643 10.882 -24.954 1.00 50.00 87 HIS A CA 1
ATOM 733 C C . HIS A 1 87 ? 8.435 11.571 -26.314 1.00 50.00 87 HIS A C 1
ATOM 735 O O . HIS A 1 87 ? 9.401 11.984 -26.948 1.00 50.00 87 HIS A O 1
ATOM 741 N N . LEU A 1 88 ? 7.187 11.748 -26.757 1.00 47.00 88 LEU A N 1
ATOM 742 C CA . LEU A 1 88 ? 6.849 12.411 -28.025 1.00 47.00 88 LEU A CA 1
ATOM 743 C C . LEU A 1 88 ? 6.756 13.944 -27.931 1.00 47.00 88 LEU A C 1
ATOM 745 O O . LEU A 1 88 ? 6.559 14.600 -28.950 1.00 47.00 88 LEU A O 1
ATOM 749 N N . LYS A 1 89 ? 6.898 14.533 -26.735 1.00 45.47 89 LYS A N 1
ATOM 750 C CA . LYS A 1 89 ? 6.856 15.996 -26.533 1.00 45.47 89 LYS A CA 1
ATOM 751 C C . LYS A 1 89 ? 8.230 16.665 -26.421 1.00 45.47 89 LYS A C 1
ATOM 753 O O . LYS A 1 89 ? 8.283 17.872 -26.209 1.00 45.47 89 LYS A O 1
ATOM 758 N N . GLU A 1 90 ? 9.315 15.911 -26.582 1.00 44.75 90 GLU A N 1
ATOM 759 C CA . GLU A 1 90 ? 10.696 16.421 -26.525 1.00 44.75 90 GLU A CA 1
ATOM 760 C C . GLU A 1 90 ? 11.406 16.442 -27.897 1.00 44.75 90 GLU A C 1
ATOM 762 O O . GLU A 1 90 ? 12.633 16.503 -27.953 1.00 44.75 90 GLU A O 1
ATOM 767 N N . CYS A 1 91 ? 10.661 16.416 -29.009 1.00 41.59 91 CYS A N 1
ATOM 768 C CA . CYS A 1 91 ? 11.192 16.611 -30.368 1.00 41.59 91 CYS A CA 1
ATOM 769 C C . CYS A 1 91 ? 10.650 17.891 -31.010 1.00 41.59 91 CYS A C 1
ATOM 771 O O . CYS A 1 91 ? 9.417 18.102 -30.949 1.00 41.59 91 CYS A O 1
#

pLDDT: mean 83.17, std 13.56, range [41.59, 96.12]

Sequence (91 aa):
MQLTKEEYYHVLCAVEELASKQMNTDINNYRTEVLEVLCETLGFQQSLFWLVDENKQLIDPILLNIEEQTLKEYDRYFYLSRREDSHLKEC

Foldseek 3Di:
DDDDPVLVVLVVVLVVVLVVVVVPDDPVVSQVSNVVSCCVSVVCQWDKDFDADPVRATDDMDIHPDDPVVVVVCCVPPNVVVVVVVVVVPD

Secondary structure (DSSP, 8-state):
-PPPHHHHHHHHHHHHHHHHHHTTS-HHHHHHHHHHHHHHHH--SSEEEEEE-TTS-EEEEEEES--HHHHHHHIIIIIHHHHHHHHTT--

Nearest PDB structures (foldseek):
  6oap-assembly1_B  TM=5.831E-01  e=8.781E-01  [Leptolyngbya] sp. JSC-1
  6oap-assembly1_A  TM=6.749E-01  e=1.707E+00  [Leptolyngbya] sp. JSC-1
  6ob8-assembly1_B  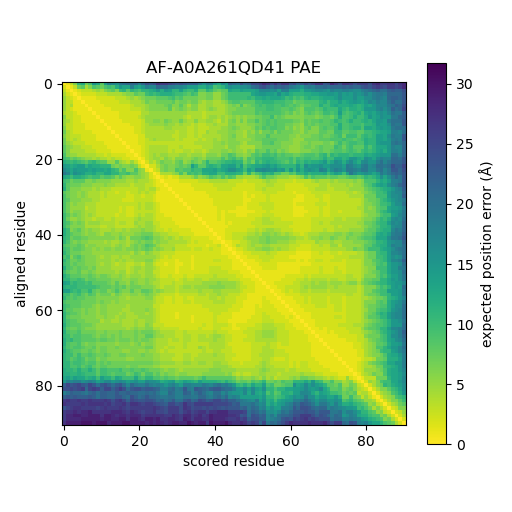TM=5.414E-01  e=9.385E-01  [Leptolyngbya] sp. JSC-1
  7d77-assembly1_R  TM=3.203E-01  e=1.824E+00  Homo sapiens
  5yfd-assembly2_B  TM=4.741E-01  e=6.032E+00  Desarmillaria tabescens

Radius of gyration: 16.78 Å; Cα contacts (8 Å, |Δi|>4): 69; chains: 1; bounding box: 30×26×48 Å